Protein AF-A0A7S2XU13-F1 (afdb_monomer_lite)

Secondary structure (DSSP, 8-state):
----------------TT-EEEEEETTEEEEEEEEEEEEETTEEEEEEEEEEE-GGGTT-SSBSSEETTEESS---TT-EEEE-GGGEEE-PPPHHHHHHH--

InterPro domains:
  IPR000938 CAP Gly-rich domain [PF01302] (26-87)
  IPR000938 CAP Gly-rich domain [PS50245] (48-84)
  IPR000938 CAP Gly-rich domain [SM01052] (17-89)
  IPR036859 CAP Gly-rich domain superfamily [G3DSA:2.30.30.190] (6-98)
  IPR036859 CAP Gly-rich domain superfamily [SSF74924] (10-91)

Organism: NCBI:txid420275

Structure (mmCIF, N/CA/C/O backbone):
data_AF-A0A7S2XU13-F1
#
_entry.id   AF-A0A7S2XU13-F1
#
loop_
_atom_site.group_PDB
_atom_site.id
_atom_site.type_symbol
_atom_site.label_atom_id
_atom_site.label_alt_id
_atom_site.label_comp_id
_atom_site.label_asym_id
_atom_site.label_entity_id
_atom_site.label_seq_id
_atom_site.pdbx_PDB_ins_code
_atom_site.Cartn_x
_atom_site.Cartn_y
_atom_site.Cartn_z
_atom_site.occupancy
_atom_site.B_iso_or_equiv
_atom_site.auth_seq_id
_atom_site.auth_comp_id
_atom_site.auth_asym_id
_atom_site.auth_atom_id
_atom_site.pdbx_PDB_model_num
ATOM 1 N N . LEU A 1 1 ? 0.025 44.877 -10.627 1.00 41.84 1 LEU A N 1
ATOM 2 C CA . LEU A 1 1 ? -0.431 43.744 -11.462 1.00 41.84 1 LEU A CA 1
ATOM 3 C C . LEU A 1 1 ? 0.437 42.534 -11.138 1.00 41.84 1 LEU A C 1
ATOM 5 O O . LEU A 1 1 ? 1.579 42.493 -11.573 1.00 41.84 1 LEU A O 1
ATOM 9 N N . GLY A 1 2 ? -0.052 41.605 -10.316 1.00 45.53 2 GLY A N 1
ATOM 10 C CA . GLY A 1 2 ? 0.640 40.341 -10.053 1.00 45.53 2 GLY A CA 1
ATOM 11 C C . GLY A 1 2 ? 0.170 39.294 -11.053 1.00 45.53 2 GLY A C 1
ATOM 12 O O . GLY A 1 2 ? -0.966 38.837 -10.964 1.00 45.53 2 GLY A O 1
ATOM 13 N N . ILE A 1 3 ? 1.014 38.944 -12.021 1.00 54.25 3 ILE A N 1
ATOM 14 C CA . ILE A 1 3 ? 0.774 37.803 -12.907 1.00 54.25 3 ILE A CA 1
ATOM 15 C C . ILE A 1 3 ? 1.005 36.515 -12.108 1.00 54.25 3 ILE A C 1
ATOM 17 O O . ILE A 1 3 ? 2.126 36.040 -11.956 1.00 54.25 3 ILE A O 1
ATOM 21 N N . GLY A 1 4 ? -0.064 35.979 -11.523 1.00 47.12 4 GLY A N 1
ATOM 22 C CA . GLY A 1 4 ? -0.043 34.646 -10.933 1.00 47.12 4 GLY A CA 1
ATOM 23 C C . GLY A 1 4 ? 0.088 33.614 -12.047 1.00 47.12 4 GLY A C 1
ATOM 24 O O . GLY A 1 4 ? -0.841 33.430 -12.830 1.00 47.12 4 GLY A O 1
ATOM 25 N N . PHE A 1 5 ? 1.241 32.955 -12.143 1.00 52.88 5 PHE A N 1
ATOM 26 C CA . PHE A 1 5 ? 1.379 31.773 -12.988 1.00 52.88 5 PHE A CA 1
ATOM 27 C C . PHE A 1 5 ? 0.438 30.681 -12.458 1.00 52.88 5 PHE A C 1
ATOM 29 O O . PHE A 1 5 ? 0.463 30.412 -11.252 1.00 52.88 5 PHE A O 1
ATOM 36 N N . PRO A 1 6 ? -0.378 30.029 -13.306 1.00 49.41 6 PRO A N 1
ATOM 37 C CA . PRO A 1 6 ? -1.138 28.872 -12.867 1.00 49.41 6 PRO A CA 1
ATOM 38 C C . PRO A 1 6 ? -0.140 27.795 -12.444 1.00 49.41 6 PRO A C 1
ATOM 40 O O . PRO A 1 6 ? 0.647 27.300 -13.251 1.00 49.41 6 PRO A O 1
ATOM 43 N N . THR A 1 7 ? -0.136 27.445 -11.158 1.00 55.09 7 THR A N 1
ATOM 44 C CA . THR A 1 7 ? 0.547 26.238 -10.703 1.00 55.09 7 THR A CA 1
ATOM 45 C C . THR A 1 7 ? -0.239 25.083 -11.301 1.00 55.09 7 THR A C 1
ATOM 47 O O . THR A 1 7 ? -1.293 24.721 -10.786 1.00 55.09 7 THR A O 1
ATOM 50 N N . THR A 1 8 ? 0.209 24.552 -12.440 1.00 51.97 8 THR A N 1
ATOM 51 C CA . THR A 1 8 ? -0.358 23.327 -13.000 1.00 51.97 8 THR A CA 1
ATOM 52 C C . THR A 1 8 ? -0.139 22.243 -11.958 1.00 51.97 8 THR A C 1
ATOM 54 O O . THR A 1 8 ? 0.960 21.698 -11.833 1.00 51.97 8 THR A O 1
ATOM 57 N N . ALA A 1 9 ? -1.162 21.986 -11.142 1.00 53.28 9 ALA A N 1
ATOM 58 C CA . ALA A 1 9 ? -1.176 20.861 -10.235 1.00 53.28 9 ALA A CA 1
ATOM 59 C C . ALA A 1 9 ? -0.861 19.633 -11.088 1.00 53.28 9 ALA A C 1
ATOM 61 O O . ALA A 1 9 ? -1.573 19.341 -12.053 1.00 53.28 9 ALA A O 1
ATOM 62 N N . ARG A 1 10 ? 0.257 18.958 -10.792 1.00 49.00 10 ARG A N 1
ATOM 63 C CA . ARG A 1 10 ? 0.543 17.666 -11.415 1.00 49.00 10 ARG A CA 1
ATOM 64 C C . ARG A 1 10 ? -0.697 16.807 -11.184 1.00 49.00 10 ARG A C 1
ATOM 66 O O . ARG A 1 10 ? -1.136 16.755 -10.034 1.00 49.00 10 ARG A O 1
ATOM 73 N N . PRO A 1 11 ? -1.269 16.160 -12.212 1.00 45.69 11 PRO A N 1
ATOM 74 C CA . PRO A 1 11 ? -2.358 15.231 -11.983 1.00 45.69 11 PRO A CA 1
ATOM 75 C C . PRO A 1 11 ? -1.847 14.191 -10.990 1.00 45.69 11 PRO A C 1
ATOM 77 O O . PRO A 1 11 ? -0.924 13.429 -11.284 1.00 45.69 11 PRO A O 1
ATOM 80 N N . THR A 1 12 ? -2.383 14.216 -9.774 1.00 58.62 12 THR A N 1
ATOM 81 C CA . THR A 1 12 ? -2.123 13.196 -8.771 1.00 58.62 12 THR A CA 1
ATOM 82 C C . THR A 1 12 ? -2.674 11.912 -9.366 1.00 58.62 12 THR A C 1
ATOM 84 O O . THR A 1 12 ? -3.887 11.727 -9.414 1.00 58.62 12 THR A O 1
ATOM 87 N N . MET A 1 13 ? -1.802 11.047 -9.891 1.00 63.84 13 MET A N 1
ATOM 88 C CA . MET A 1 13 ? -2.219 9.721 -10.340 1.00 63.84 13 MET A CA 1
ATOM 89 C C . MET A 1 13 ? -2.959 9.052 -9.177 1.00 63.84 13 MET A C 1
ATOM 91 O O . MET A 1 13 ? -2.396 8.843 -8.094 1.00 63.84 13 MET A O 1
ATOM 95 N N . ALA A 1 14 ? -4.251 8.802 -9.376 1.00 86.75 14 ALA A N 1
ATOM 96 C CA . ALA A 1 14 ? -5.074 8.089 -8.417 1.00 86.75 14 ALA A CA 1
ATOM 97 C C . ALA A 1 14 ? -4.544 6.654 -8.305 1.00 86.75 14 ALA A C 1
ATOM 99 O O . ALA A 1 14 ? -4.363 6.004 -9.334 1.00 86.75 14 ALA A O 1
ATOM 100 N N . LEU A 1 15 ? -4.285 6.178 -7.080 1.00 93.00 15 LEU A N 1
ATOM 101 C CA . LEU A 1 15 ? -3.877 4.784 -6.879 1.00 93.00 15 LEU A CA 1
ATOM 102 C C . LEU A 1 15 ? -5.022 3.843 -7.200 1.00 93.00 15 LEU A C 1
ATOM 104 O O . LEU A 1 15 ? -6.185 4.131 -6.910 1.00 93.00 15 LEU A O 1
ATOM 108 N N . LYS A 1 16 ? -4.645 2.671 -7.684 1.00 95.62 16 LYS A N 1
ATOM 109 C CA . LYS A 1 16 ? -5.508 1.521 -7.889 1.00 95.62 16 LYS A CA 1
ATOM 110 C C . LYS A 1 16 ? -4.895 0.298 -7.226 1.00 95.62 16 LYS A C 1
ATOM 112 O O . LYS A 1 16 ? -3.700 0.254 -6.938 1.00 95.62 16 LYS A O 1
ATOM 117 N N . LEU A 1 17 ? -5.728 -0.709 -6.984 1.00 96.56 17 LEU A N 1
ATOM 118 C CA . LEU A 1 17 ? -5.232 -2.024 -6.594 1.00 96.56 17 LEU A CA 1
ATOM 119 C C . LEU A 1 17 ? -4.248 -2.536 -7.651 1.00 96.56 17 LEU A C 1
ATOM 121 O O . LEU A 1 17 ? -4.457 -2.344 -8.848 1.00 96.56 17 LEU A O 1
ATOM 125 N N . ASN A 1 18 ? -3.204 -3.209 -7.183 1.00 95.38 18 ASN A N 1
ATOM 126 C CA . ASN A 1 18 ? -2.076 -3.721 -7.956 1.00 95.38 18 ASN A CA 1
ATOM 127 C C . ASN A 1 18 ? -1.152 -2.655 -8.561 1.00 95.38 18 ASN A C 1
ATOM 129 O O . ASN A 1 18 ? -0.187 -3.027 -9.231 1.00 95.38 18 ASN A O 1
ATOM 133 N N . ASP A 1 19 ? -1.376 -1.360 -8.301 1.00 95.75 19 ASP A N 1
ATOM 134 C CA . ASP A 1 19 ? -0.419 -0.344 -8.729 1.00 95.75 19 ASP A CA 1
ATOM 135 C C . ASP A 1 19 ? 0.933 -0.563 -8.030 1.00 95.75 19 ASP A C 1
ATOM 137 O O . ASP A 1 19 ? 0.979 -0.743 -6.805 1.00 95.75 19 ASP A O 1
ATOM 141 N N . PRO A 1 20 ? 2.045 -0.520 -8.779 1.00 96.50 20 PRO A N 1
ATOM 142 C CA . PRO A 1 20 ? 3.380 -0.517 -8.207 1.00 96.50 20 PRO A CA 1
ATOM 143 C C . PRO A 1 20 ? 3.662 0.795 -7.480 1.00 96.50 20 PRO A C 1
ATOM 145 O O . PRO A 1 20 ? 3.441 1.890 -8.003 1.00 96.50 20 PRO A O 1
ATOM 148 N N . VAL A 1 21 ? 4.185 0.685 -6.262 1.00 97.62 21 VAL A N 1
ATOM 149 C CA . VAL A 1 21 ? 4.418 1.826 -5.378 1.00 97.62 21 VAL A CA 1
ATOM 150 C C . VAL A 1 21 ? 5.714 1.681 -4.590 1.00 97.62 21 VAL A C 1
ATOM 152 O O . VAL A 1 21 ? 6.215 0.579 -4.348 1.00 97.62 21 VAL A O 1
ATOM 155 N N . THR A 1 22 ? 6.244 2.816 -4.151 1.00 97.69 22 THR A N 1
ATOM 156 C CA . THR A 1 22 ? 7.138 2.881 -2.998 1.00 97.69 22 THR A CA 1
ATOM 157 C C . THR A 1 22 ? 6.393 3.411 -1.783 1.00 97.69 22 THR A C 1
ATOM 159 O O . THR A 1 22 ? 5.449 4.196 -1.910 1.00 97.69 22 THR A O 1
ATOM 162 N N . VAL A 1 23 ? 6.814 2.967 -0.601 1.00 97.75 23 VAL A N 1
ATOM 163 C CA . VAL A 1 23 ? 6.287 3.429 0.681 1.00 97.75 23 VAL A CA 1
ATOM 164 C C . VAL A 1 23 ? 7.405 3.872 1.608 1.00 97.75 23 VAL A C 1
ATOM 166 O O . VAL A 1 23 ? 8.407 3.176 1.747 1.00 97.75 23 VAL A O 1
ATOM 169 N N . GLU A 1 24 ? 7.212 5.009 2.264 1.00 96.94 24 GLU A N 1
ATOM 170 C CA . GLU A 1 24 ? 8.115 5.500 3.303 1.00 96.94 24 GLU A CA 1
ATOM 171 C C . GLU A 1 24 ? 7.705 4.919 4.659 1.00 96.94 24 GLU A C 1
ATOM 173 O O . GLU A 1 24 ? 6.604 5.174 5.157 1.00 96.94 24 GLU A O 1
ATOM 178 N N . LEU A 1 25 ? 8.583 4.120 5.267 1.00 94.19 25 LEU A N 1
ATOM 179 C CA . LEU A 1 25 ? 8.328 3.461 6.543 1.00 94.19 25 LEU A CA 1
ATOM 180 C C . LEU A 1 25 ? 9.560 3.534 7.442 1.00 94.19 25 LEU A C 1
ATOM 182 O O . LEU A 1 25 ? 10.595 2.949 7.142 1.00 94.19 25 LEU A O 1
ATOM 186 N N . SER A 1 26 ? 9.437 4.228 8.578 1.00 91.56 26 SER A N 1
ATOM 187 C CA . SER A 1 26 ? 10.513 4.345 9.579 1.00 91.56 26 SER A CA 1
ATOM 188 C C . SER A 1 26 ? 11.865 4.791 8.991 1.00 91.56 26 SER A C 1
ATOM 190 O O . SER A 1 26 ? 12.910 4.284 9.383 1.00 91.56 26 SER A O 1
ATOM 192 N N . GLY A 1 27 ? 11.847 5.726 8.036 1.00 92.12 27 GLY A N 1
ATOM 193 C CA . GLY A 1 27 ? 13.057 6.240 7.379 1.00 92.12 27 GLY A CA 1
ATOM 194 C C . GLY A 1 27 ? 13.636 5.333 6.288 1.00 92.12 27 GLY A C 1
ATOM 195 O O . GLY A 1 27 ? 14.718 5.614 5.787 1.00 92.12 27 GLY A O 1
ATOM 196 N N . SER A 1 28 ? 12.939 4.254 5.924 1.00 94.75 28 SER A N 1
ATOM 197 C CA . SER A 1 28 ? 13.286 3.389 4.795 1.00 94.75 28 SER A CA 1
ATOM 198 C C . SER A 1 28 ? 12.241 3.490 3.688 1.00 94.75 28 SER A C 1
ATOM 200 O O . SER A 1 28 ? 11.040 3.468 3.962 1.00 94.75 28 SER A O 1
ATOM 202 N N . THR A 1 29 ? 12.695 3.501 2.436 1.00 97.62 29 THR A N 1
ATOM 203 C CA . THR A 1 29 ? 11.825 3.388 1.263 1.00 97.62 29 THR A CA 1
ATOM 204 C C . THR A 1 29 ? 11.672 1.916 0.884 1.00 97.62 29 THR A C 1
ATOM 206 O O 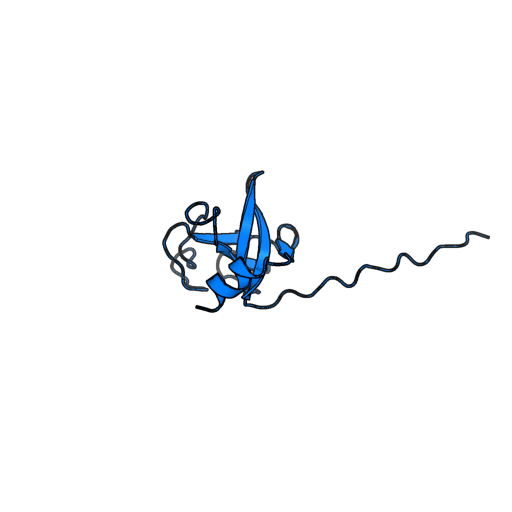. THR A 1 29 ? 12.627 1.266 0.458 1.00 97.62 29 THR A O 1
ATOM 209 N N . LEU A 1 30 ? 10.461 1.380 1.017 1.00 97.88 30 LEU A N 1
ATOM 210 C CA . LEU A 1 30 ? 10.131 0.000 0.6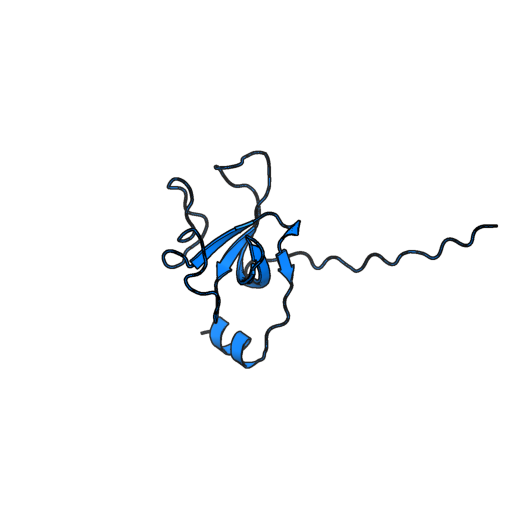61 1.00 97.88 30 LEU A CA 1
ATOM 211 C C . LEU A 1 30 ? 9.349 -0.053 -0.650 1.00 97.88 30 LEU A C 1
ATOM 213 O O . LEU A 1 30 ? 8.677 0.900 -1.033 1.00 97.88 30 LEU A O 1
ATOM 217 N N . GLN A 1 31 ? 9.429 -1.180 -1.346 1.00 97.31 31 GLN A N 1
ATOM 218 C CA . GLN A 1 31 ? 8.822 -1.394 -2.655 1.00 97.31 31 GLN A CA 1
ATOM 219 C C . GLN A 1 31 ? 7.700 -2.426 -2.565 1.00 97.31 31 GLN A C 1
ATOM 221 O O . GLN A 1 31 ? 7.841 -3.464 -1.914 1.00 97.31 31 GLN A O 1
ATOM 226 N N . GLY A 1 32 ? 6.592 -2.181 -3.256 1.00 97.19 32 GLY A N 1
ATOM 227 C CA . GLY A 1 32 ? 5.453 -3.086 -3.220 1.00 97.19 32 GLY A CA 1
ATOM 228 C C . GLY A 1 32 ? 4.385 -2.779 -4.254 1.00 97.19 32 GLY A C 1
ATOM 229 O O . GLY A 1 32 ? 4.559 -1.940 -5.136 1.00 97.19 32 GLY A O 1
ATOM 230 N N . VAL A 1 33 ? 3.266 -3.479 -4.113 1.00 97.50 33 VAL A N 1
ATOM 231 C CA . VAL A 1 33 ? 2.044 -3.263 -4.887 1.00 97.50 33 VAL A CA 1
ATOM 232 C C . VAL A 1 33 ? 0.884 -2.968 -3.951 1.00 97.50 33 VAL A C 1
ATOM 234 O O . VAL A 1 33 ? 0.784 -3.544 -2.863 1.00 97.50 33 VAL A O 1
ATOM 237 N N . VAL A 1 34 ? 0.004 -2.063 -4.366 1.00 98.25 34 VAL A N 1
ATOM 238 C CA . VAL A 1 34 ? -1.214 -1.745 -3.618 1.00 98.25 34 VAL A CA 1
ATOM 239 C C . VAL A 1 34 ? -2.092 -2.994 -3.522 1.00 98.25 34 VAL A C 1
ATOM 241 O O . VAL A 1 34 ? -2.452 -3.586 -4.534 1.00 98.25 34 VAL A O 1
ATOM 244 N N . ALA A 1 35 ? -2.459 -3.377 -2.305 1.00 98.38 35 ALA A N 1
ATOM 245 C CA . ALA A 1 35 ? -3.284 -4.547 -2.011 1.00 98.38 35 ALA A CA 1
ATOM 246 C C . ALA A 1 35 ? -4.591 -4.189 -1.278 1.00 98.38 35 ALA A C 1
ATOM 248 O O . ALA A 1 35 ? -5.525 -4.981 -1.281 1.00 98.38 35 ALA A O 1
ATOM 249 N N . HIS A 1 36 ? -4.682 -2.989 -0.694 1.00 98.50 36 HIS A N 1
ATOM 250 C CA . HIS A 1 36 ? -5.907 -2.446 -0.098 1.00 98.50 36 HIS A CA 1
ATOM 251 C C . HIS A 1 36 ? -5.954 -0.927 -0.264 1.00 98.50 36 HIS A C 1
ATOM 253 O O . HIS A 1 36 ? -4.928 -0.259 -0.120 1.00 98.50 36 HIS A O 1
ATOM 259 N N . LEU A 1 37 ? -7.144 -0.381 -0.508 1.00 97.56 37 LEU A N 1
ATOM 260 C CA . LEU A 1 37 ? -7.421 1.054 -0.505 1.00 97.56 37 LEU A CA 1
ATOM 261 C C . LEU A 1 37 ? -8.715 1.305 0.268 1.00 97.56 37 LEU A C 1
ATOM 263 O O . LEU A 1 37 ? -9.760 0.773 -0.098 1.00 97.56 37 LEU A O 1
ATOM 267 N N . GLY A 1 38 ? -8.644 2.135 1.306 1.00 95.75 38 GLY A N 1
ATOM 268 C CA . GLY A 1 38 ? -9.826 2.654 1.990 1.00 95.75 38 GLY A CA 1
ATOM 269 C C . GLY A 1 38 ? -9.802 2.436 3.496 1.00 95.75 38 GLY A C 1
ATOM 270 O O . GLY A 1 38 ? -8.740 2.312 4.113 1.00 95.75 38 GLY A O 1
ATOM 271 N N . LYS A 1 39 ? -10.993 2.426 4.097 1.00 96.31 39 LYS A N 1
ATOM 272 C CA . LYS A 1 39 ? -11.178 2.288 5.546 1.00 96.31 39 LYS A CA 1
ATOM 273 C C . LYS A 1 39 ? -10.642 0.963 6.084 1.00 96.31 39 LYS A C 1
ATOM 275 O O . LYS A 1 39 ? -10.575 -0.045 5.379 1.00 96.31 39 LYS A O 1
ATOM 280 N N . VAL A 1 40 ? -10.295 0.984 7.364 1.00 96.75 40 VAL A N 1
ATOM 281 C CA . VAL A 1 40 ? -9.782 -0.154 8.128 1.00 96.75 40 VAL A CA 1
ATOM 282 C C . VAL A 1 40 ? -10.404 -0.157 9.523 1.00 96.75 40 VAL A C 1
ATOM 284 O O . VAL A 1 40 ? -10.656 0.900 10.094 1.00 96.75 40 VAL A O 1
ATOM 287 N N . GLN A 1 41 ? -10.646 -1.335 10.098 1.00 97.12 41 GLN A N 1
ATOM 288 C CA . GLN A 1 41 ? -11.282 -1.456 11.417 1.00 97.12 41 GLN A CA 1
ATOM 289 C C . GLN A 1 41 ? -10.403 -0.914 12.551 1.00 97.12 41 GLN A C 1
ATOM 291 O O . GLN A 1 41 ? -10.918 -0.338 13.501 1.00 97.12 41 GLN A O 1
ATOM 296 N N . PHE A 1 42 ? -9.077 -1.033 12.433 1.00 95.31 42 PHE A N 1
ATOM 297 C CA . PHE A 1 42 ? -8.143 -0.534 13.449 1.00 95.31 42 PHE A CA 1
ATOM 298 C C . PHE A 1 42 ? -8.033 1.003 13.475 1.00 95.31 42 PHE A C 1
ATOM 300 O O . PHE A 1 42 ? -7.372 1.558 14.350 1.00 95.31 42 PHE A O 1
ATOM 307 N N . SER A 1 43 ? -8.628 1.699 12.499 1.00 96.31 43 SER A N 1
ATOM 308 C CA . SER A 1 43 ? -8.685 3.162 12.435 1.00 96.31 43 SER A CA 1
ATOM 309 C C . SER A 1 43 ? -9.895 3.601 11.589 1.00 96.31 43 SER A C 1
ATOM 311 O O . SER A 1 43 ? -9.739 3.944 10.415 1.00 96.31 43 SER A O 1
ATOM 313 N N . PRO A 1 44 ? -11.113 3.568 12.164 1.00 91.81 44 PRO A N 1
ATOM 314 C CA . PRO A 1 44 ? -12.369 3.774 11.429 1.00 91.81 44 PRO A CA 1
ATOM 315 C C . PRO A 1 44 ? -12.504 5.158 10.778 1.00 91.81 44 PRO A C 1
ATOM 317 O O . PRO A 1 44 ? -13.169 5.304 9.747 1.00 91.81 44 PRO A O 1
ATOM 320 N N . ASP A 1 45 ? -11.858 6.162 11.370 1.00 95.12 45 ASP A N 1
ATOM 321 C CA . ASP A 1 45 ? -11.940 7.568 10.964 1.00 95.12 45 ASP A CA 1
ATOM 322 C C . ASP A 1 45 ? -10.988 7.934 9.823 1.00 95.12 45 ASP A C 1
ATOM 324 O O . ASP A 1 45 ? -10.924 9.094 9.413 1.00 95.12 45 ASP A O 1
ATOM 328 N N . ALA A 1 46 ? -10.214 6.978 9.303 1.00 92.12 46 ALA A N 1
ATOM 329 C CA . ALA A 1 46 ? -9.266 7.276 8.249 1.00 92.12 46 ALA A CA 1
ATOM 330 C C . ALA A 1 46 ? -9.053 6.142 7.251 1.00 92.12 46 ALA A C 1
ATOM 332 O O . ALA A 1 46 ? -9.171 4.954 7.543 1.00 92.12 46 ALA A O 1
ATOM 333 N N . GLU A 1 47 ? -8.653 6.542 6.052 1.00 94.38 47 GLU A N 1
ATOM 334 C CA . GLU A 1 47 ? -8.273 5.617 4.999 1.00 94.38 47 GLU A CA 1
ATOM 335 C C . GLU A 1 47 ? -6.789 5.269 5.075 1.00 94.38 47 GLU A C 1
ATOM 337 O O . GLU A 1 47 ? -5.936 6.075 5.477 1.00 94.38 47 GLU A O 1
ATOM 342 N N . TYR A 1 48 ? -6.495 4.039 4.676 1.00 97.69 48 TYR A N 1
ATOM 343 C CA . TYR A 1 48 ? -5.155 3.496 4.601 1.00 97.69 48 TYR A CA 1
ATOM 344 C C . TYR A 1 48 ? -4.930 2.838 3.246 1.00 97.69 48 TYR A C 1
ATOM 346 O O . TYR A 1 48 ? -5.857 2.394 2.565 1.00 97.69 48 TYR A O 1
ATOM 354 N N . VAL A 1 49 ? -3.657 2.758 2.885 1.00 98.44 49 VAL A N 1
ATOM 355 C CA . VAL A 1 49 ? -3.178 1.949 1.774 1.00 98.44 49 VAL A CA 1
ATOM 356 C C . VAL A 1 49 ? -2.496 0.728 2.371 1.00 98.44 49 VAL A C 1
ATOM 358 O O . VAL A 1 49 ? -1.524 0.862 3.120 1.00 98.44 49 VAL A O 1
ATOM 361 N N . GLY A 1 50 ? -3.023 -0.453 2.063 1.00 98.44 50 GLY A N 1
ATOM 362 C CA . GLY A 1 50 ? -2.339 -1.715 2.318 1.00 98.44 50 GLY A CA 1
ATOM 363 C C . GLY A 1 50 ? -1.428 -2.035 1.142 1.00 98.44 50 GLY A C 1
ATOM 364 O O . GLY A 1 50 ? -1.855 -1.931 -0.008 1.00 98.44 50 GLY A O 1
ATOM 365 N N . VAL A 1 51 ? -0.180 -2.403 1.412 1.00 98.62 51 VAL A N 1
ATOM 366 C CA . VAL A 1 51 ? 0.821 -2.706 0.383 1.00 98.62 51 VAL A CA 1
ATOM 367 C C . VAL A 1 51 ? 1.432 -4.072 0.652 1.00 98.62 51 VAL A C 1
ATOM 369 O O . VAL A 1 51 ? 1.905 -4.342 1.758 1.00 98.62 51 VAL A O 1
ATOM 372 N N . LYS A 1 52 ? 1.448 -4.918 -0.382 1.00 98.44 52 LYS A N 1
ATOM 373 C CA . LYS A 1 52 ? 2.204 -6.171 -0.406 1.00 98.44 52 LYS A CA 1
ATOM 374 C C . LYS A 1 52 ? 3.615 -5.869 -0.896 1.00 98.44 52 LYS A C 1
ATOM 376 O O . LYS A 1 52 ? 3.794 -5.398 -2.017 1.00 98.44 52 LYS A O 1
ATOM 381 N N . LEU A 1 53 ? 4.606 -6.111 -0.047 1.00 97.69 53 LEU A N 1
ATOM 382 C CA . LEU A 1 53 ? 6.011 -5.852 -0.337 1.00 97.69 53 LEU A CA 1
ATOM 383 C C . LEU A 1 53 ? 6.553 -6.839 -1.370 1.00 97.69 53 LEU A C 1
ATOM 385 O O . LEU A 1 53 ? 6.155 -8.004 -1.424 1.00 97.69 53 LEU A O 1
ATOM 389 N N . THR A 1 54 ? 7.455 -6.344 -2.213 1.00 95.50 54 THR A N 1
ATOM 390 C CA . THR A 1 54 ? 7.992 -7.064 -3.374 1.00 95.50 54 THR A CA 1
ATOM 391 C C . THR A 1 54 ? 9.498 -6.848 -3.496 1.00 95.50 54 THR A C 1
ATOM 393 O O . THR A 1 54 ? 10.063 -5.949 -2.868 1.00 95.50 54 THR A O 1
ATOM 396 N N . GLY A 1 55 ? 10.161 -7.683 -4.301 1.00 92.06 55 GLY A N 1
ATOM 397 C CA . GLY A 1 55 ? 11.598 -7.574 -4.557 1.00 92.06 55 GLY A CA 1
ATOM 398 C C . GLY A 1 55 ? 12.424 -7.632 -3.271 1.00 92.06 55 GLY A C 1
ATOM 399 O O . GLY A 1 55 ? 12.157 -8.445 -2.389 1.00 92.06 55 GLY A O 1
ATOM 400 N N . SER A 1 56 ? 13.406 -6.740 -3.151 1.00 94.06 56 SER A N 1
ATOM 401 C CA . SER A 1 56 ? 14.289 -6.667 -1.979 1.00 94.06 56 SER A CA 1
ATOM 402 C C . SER A 1 56 ? 13.596 -6.184 -0.698 1.00 94.06 56 SER A C 1
ATOM 404 O O . SER A 1 56 ? 14.218 -6.195 0.357 1.00 94.06 56 SER A O 1
ATOM 406 N N . SER A 1 57 ? 12.334 -5.745 -0.767 1.00 96.81 57 SER A N 1
ATOM 407 C CA . SER A 1 57 ? 11.562 -5.327 0.411 1.00 96.81 57 SER A CA 1
ATOM 408 C C . SER A 1 57 ? 10.753 -6.458 1.050 1.00 96.81 57 SER A C 1
ATOM 410 O O . SER A 1 57 ? 10.142 -6.248 2.096 1.00 96.81 57 SER A O 1
ATOM 412 N N . VAL A 1 58 ? 10.725 -7.649 0.446 1.00 96.19 58 VAL A N 1
ATOM 413 C CA . VAL A 1 58 ? 10.105 -8.838 1.052 1.00 96.19 58 VAL A CA 1
ATOM 414 C C . VAL A 1 58 ? 10.744 -9.116 2.420 1.00 96.19 58 VAL A C 1
ATOM 416 O O . VAL A 1 58 ? 11.961 -9.068 2.562 1.00 96.19 58 VAL A O 1
ATOM 419 N N . GLY A 1 59 ? 9.916 -9.390 3.428 1.00 97.12 59 GLY A N 1
ATOM 420 C CA . GLY A 1 59 ? 10.321 -9.637 4.814 1.00 97.12 59 GLY A CA 1
ATOM 421 C C . GLY A 1 59 ? 10.523 -8.379 5.663 1.00 97.12 59 GLY A C 1
ATOM 422 O O . GLY A 1 59 ? 10.739 -8.499 6.865 1.00 97.12 59 GLY A O 1
ATOM 423 N N . LEU A 1 60 ? 10.434 -7.179 5.076 1.00 97.56 60 LEU A N 1
ATOM 424 C CA . LEU A 1 60 ? 10.632 -5.901 5.782 1.00 97.56 60 LEU A CA 1
ATOM 425 C C . LEU A 1 60 ? 9.316 -5.236 6.229 1.00 97.56 60 LEU A C 1
ATOM 427 O O . LEU A 1 60 ? 9.284 -4.058 6.587 1.00 97.56 60 LEU A O 1
ATOM 431 N N . GLY A 1 61 ? 8.209 -5.967 6.154 1.00 97.56 61 GLY A N 1
ATOM 432 C CA . GLY A 1 61 ? 6.872 -5.514 6.514 1.00 97.56 61 GLY A CA 1
ATOM 433 C C . GLY A 1 61 ? 6.535 -5.751 7.981 1.00 97.56 61 GLY A C 1
ATOM 434 O O . GLY A 1 61 ? 7.380 -6.076 8.809 1.00 97.56 61 GLY A O 1
ATOM 435 N N . ARG A 1 62 ? 5.260 -5.549 8.316 1.00 97.44 62 ARG A N 1
ATOM 436 C CA . ARG A 1 62 ? 4.757 -5.583 9.701 1.00 97.44 62 ARG A CA 1
ATOM 437 C C . ARG A 1 62 ? 3.590 -6.537 9.914 1.00 97.44 62 ARG A C 1
ATOM 439 O O . ARG A 1 62 ? 3.210 -6.776 11.052 1.00 97.44 62 ARG A O 1
ATOM 446 N N . ASN A 1 63 ? 2.983 -7.022 8.839 1.00 98.12 63 ASN A N 1
ATOM 447 C CA . ASN A 1 63 ? 1.829 -7.906 8.890 1.00 98.12 63 ASN A CA 1
ATOM 448 C C . ASN A 1 63 ? 1.824 -8.883 7.709 1.00 98.12 63 ASN A C 1
ATOM 450 O O . ASN A 1 63 ? 2.706 -8.852 6.855 1.00 98.12 63 ASN A O 1
ATOM 454 N N . ASP A 1 64 ? 0.830 -9.758 7.690 1.00 98.50 64 ASP A N 1
ATOM 455 C CA . ASP A 1 64 ? 0.556 -10.773 6.669 1.00 98.50 64 ASP A CA 1
ATOM 456 C C . ASP A 1 64 ? -0.700 -10.429 5.832 1.00 98.50 64 ASP A C 1
ATOM 458 O O . ASP A 1 64 ? -1.361 -11.301 5.261 1.00 98.50 64 ASP A O 1
ATOM 462 N N . GLY A 1 65 ? -1.064 -9.142 5.813 1.00 98.19 65 GLY A N 1
ATOM 463 C CA . GLY A 1 65 ? -2.297 -8.627 5.221 1.00 98.19 65 GLY A CA 1
ATOM 464 C C . GLY A 1 65 ? -3.506 -8.629 6.162 1.00 98.19 65 GLY A C 1
ATOM 465 O O . GLY A 1 65 ? -4.590 -8.174 5.781 1.00 98.19 65 GLY A O 1
ATOM 466 N N . SER A 1 66 ? -3.317 -9.054 7.416 1.00 98.50 66 SER A N 1
ATOM 467 C CA . SER A 1 66 ? -4.285 -8.879 8.498 1.00 98.50 66 SER A CA 1
ATOM 468 C C . SER A 1 66 ? -3.786 -7.942 9.603 1.00 98.50 66 SER A C 1
ATOM 470 O O . SER A 1 66 ? -2.587 -7.808 9.842 1.00 98.50 66 SER A O 1
ATOM 472 N N . VAL A 1 67 ? -4.709 -7.263 10.289 1.00 97.50 67 VAL A N 1
ATOM 473 C CA . VAL A 1 67 ? -4.415 -6.455 11.484 1.00 97.50 67 VAL A CA 1
ATOM 474 C C . VAL A 1 67 ? -5.507 -6.718 12.513 1.00 97.50 67 VAL A C 1
ATOM 476 O O . VAL A 1 67 ? -6.687 -6.613 12.188 1.00 97.50 67 VAL A O 1
ATOM 479 N N . GLN A 1 68 ? -5.114 -7.071 13.743 1.00 95.56 68 GLN A N 1
ATOM 480 C CA . GLN A 1 68 ? -6.037 -7.406 14.842 1.00 95.56 68 GLN A CA 1
ATOM 481 C C . GLN A 1 68 ? -7.078 -8.479 14.454 1.00 95.56 68 GLN A C 1
ATOM 483 O O . GLN A 1 68 ? -8.255 -8.370 14.777 1.00 95.56 68 GLN A O 1
ATOM 488 N N . GLY A 1 69 ? -6.648 -9.512 13.721 1.00 96.44 69 GLY A N 1
ATOM 489 C CA . GLY A 1 69 ? -7.506 -10.628 13.301 1.00 96.44 69 GLY A CA 1
ATOM 490 C C . GLY A 1 69 ? -8.394 -10.348 12.083 1.00 96.44 69 GLY A C 1
ATOM 491 O O . GLY A 1 69 ? -9.026 -11.268 11.573 1.00 96.44 69 GLY A O 1
ATOM 492 N N . VAL A 1 70 ? -8.415 -9.116 11.566 1.00 98.12 70 VAL A N 1
ATOM 493 C CA . VAL A 1 70 ? -9.181 -8.753 10.366 1.00 98.12 70 VAL A CA 1
ATOM 494 C C . VAL A 1 70 ? -8.277 -8.824 9.142 1.00 98.12 70 VAL A C 1
ATOM 496 O O . VAL A 1 70 ? -7.258 -8.132 9.093 1.00 98.12 70 VAL A O 1
ATOM 499 N N . ARG A 1 71 ? -8.650 -9.637 8.148 1.00 98.44 71 ARG A N 1
ATOM 500 C CA . ARG A 1 71 ? -7.927 -9.767 6.875 1.00 98.44 71 ARG A CA 1
ATOM 501 C C . ARG A 1 71 ? -8.422 -8.753 5.849 1.00 98.44 71 ARG A C 1
ATOM 503 O O . ARG A 1 71 ? -9.621 -8.638 5.621 1.00 98.44 71 ARG A O 1
ATOM 510 N N . TYR A 1 72 ? -7.478 -8.065 5.216 1.00 98.38 72 TYR A N 1
ATOM 511 C CA . TYR A 1 72 ? -7.739 -7.108 4.139 1.00 98.38 72 TYR A CA 1
ATOM 512 C C . TYR A 1 72 ? -7.162 -7.587 2.806 1.00 98.38 72 TYR A C 1
ATOM 514 O O . TYR A 1 72 ? -7.750 -7.345 1.759 1.00 98.38 72 TYR A O 1
ATOM 522 N N . PHE A 1 73 ? -6.019 -8.274 2.844 1.00 98.50 73 PHE A N 1
ATOM 523 C CA . PHE A 1 73 ? -5.379 -8.884 1.681 1.00 98.50 73 PHE A CA 1
ATOM 524 C C . PHE A 1 73 ? -4.513 -10.076 2.105 1.00 98.50 73 PHE A C 1
ATOM 526 O O . PHE A 1 73 ? -4.292 -10.290 3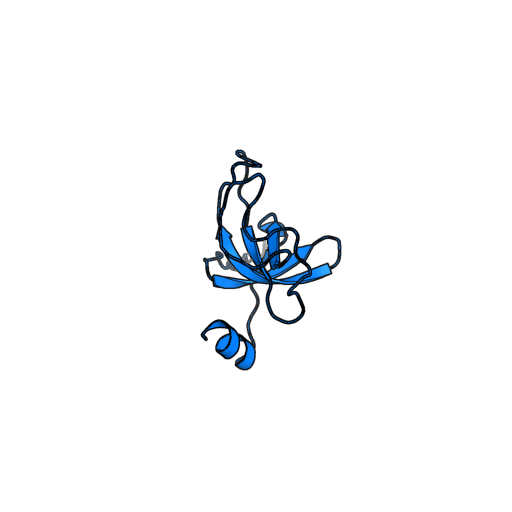.295 1.00 98.50 73 PHE A O 1
ATOM 533 N N . ASP A 1 74 ? -4.003 -10.835 1.133 1.00 98.06 74 ASP A N 1
ATOM 534 C CA . ASP A 1 74 ? -3.154 -12.003 1.374 1.00 98.06 74 ASP A CA 1
ATOM 535 C C . ASP A 1 74 ? -1.682 -11.763 1.024 1.00 98.06 74 ASP A C 1
ATOM 537 O O . ASP A 1 74 ? -1.305 -11.472 -0.122 1.00 98.06 74 ASP A O 1
ATOM 541 N N . CYS A 1 75 ? -0.811 -11.953 2.015 1.00 97.25 75 CYS A N 1
ATOM 542 C CA . CYS A 1 75 ? 0.625 -12.092 1.817 1.00 97.25 75 CYS A CA 1
ATOM 543 C C . CYS A 1 75 ? 1.260 -12.946 2.925 1.00 97.25 75 CYS A C 1
ATOM 545 O O . CYS A 1 75 ? 0.625 -13.277 3.921 1.00 97.25 75 CYS A O 1
ATOM 547 N N . ALA A 1 76 ? 2.521 -13.342 2.733 1.00 97.19 76 ALA A N 1
ATOM 548 C CA . ALA A 1 76 ? 3.253 -14.050 3.778 1.00 97.19 76 ALA A CA 1
ATOM 549 C C . ALA A 1 76 ? 3.554 -13.124 4.971 1.00 97.19 76 ALA A C 1
ATOM 551 O O . ALA A 1 76 ? 3.562 -11.897 4.837 1.00 97.19 76 ALA A O 1
ATOM 552 N N . SER A 1 77 ? 3.828 -13.723 6.131 1.00 97.25 77 SER A N 1
ATOM 553 C CA . SER A 1 77 ? 4.169 -12.982 7.349 1.00 97.25 77 SER A CA 1
ATOM 554 C C . SER A 1 77 ? 5.330 -12.016 7.118 1.00 97.25 77 SER A C 1
ATOM 556 O O . SER A 1 77 ? 6.328 -12.371 6.492 1.00 97.25 77 SER A O 1
ATOM 558 N N . GLY A 1 78 ? 5.174 -10.780 7.596 1.00 96.94 78 GLY A N 1
ATOM 559 C CA . GLY A 1 78 ? 6.170 -9.726 7.417 1.00 96.94 78 GLY A CA 1
ATOM 560 C C . GLY A 1 78 ? 6.243 -9.155 5.998 1.00 96.94 78 GLY A C 1
ATOM 561 O O . GLY A 1 78 ? 7.195 -8.449 5.694 1.00 96.94 78 GLY A O 1
ATOM 562 N N . ASN A 1 79 ? 5.264 -9.406 5.121 1.00 98.06 79 ASN A N 1
ATOM 563 C CA . ASN A 1 79 ? 5.255 -8.852 3.757 1.00 98.06 79 ASN A CA 1
ATOM 564 C C . ASN A 1 79 ? 4.167 -7.805 3.519 1.00 98.06 79 ASN A C 1
ATOM 566 O O . ASN A 1 79 ? 4.057 -7.282 2.414 1.00 98.06 79 ASN A O 1
ATOM 570 N N . GLY A 1 80 ? 3.333 -7.511 4.506 1.00 98.44 80 GLY A N 1
ATOM 571 C CA . GLY A 1 80 ? 2.293 -6.497 4.429 1.00 98.44 80 GLY A CA 1
ATOM 572 C C . GLY A 1 80 ? 2.642 -5.270 5.258 1.00 98.44 80 GLY A C 1
ATOM 573 O O . GLY A 1 80 ? 3.241 -5.370 6.334 1.00 98.44 80 GLY A O 1
ATOM 574 N N . VAL A 1 81 ? 2.247 -4.096 4.771 1.00 98.44 81 VAL A N 1
ATOM 575 C CA . VAL A 1 81 ? 2.293 -2.833 5.520 1.00 98.44 81 VAL A CA 1
ATOM 576 C C . VAL A 1 81 ? 1.014 -2.038 5.285 1.00 98.44 81 VAL A C 1
ATOM 578 O O . VAL A 1 81 ? 0.435 -2.094 4.204 1.00 98.44 81 VAL A O 1
ATOM 581 N N . PHE A 1 82 ? 0.588 -1.289 6.301 1.00 98.38 82 PHE A N 1
ATOM 582 C CA . PHE A 1 82 ? -0.472 -0.291 6.189 1.00 98.38 82 PHE A CA 1
ATOM 583 C C . PHE A 1 82 ? 0.115 1.088 6.456 1.00 98.38 82 PHE A C 1
ATOM 585 O O . PHE A 1 82 ? 0.730 1.309 7.499 1.00 98.38 82 PHE A O 1
ATOM 592 N N . VAL A 1 83 ? -0.085 2.016 5.523 1.00 97.50 83 VAL A N 1
ATOM 593 C CA . VAL A 1 83 ? 0.399 3.398 5.624 1.00 97.50 83 VAL A CA 1
ATOM 594 C C . VAL A 1 83 ? -0.672 4.385 5.168 1.00 97.50 83 VAL A C 1
ATOM 596 O O . VAL A 1 83 ? -1.646 4.019 4.508 1.00 97.50 83 VAL A O 1
ATOM 599 N N . LYS A 1 84 ? -0.503 5.663 5.516 1.00 95.88 84 LYS A N 1
ATOM 600 C CA . LYS A 1 84 ? -1.321 6.739 4.945 1.00 95.88 84 LYS A CA 1
ATOM 601 C C . LYS A 1 84 ? -0.936 6.960 3.487 1.00 95.88 84 LYS A C 1
ATOM 603 O O . LYS A 1 84 ? 0.223 6.791 3.120 1.00 95.88 84 LYS A O 1
ATOM 608 N N . ARG A 1 85 ? -1.890 7.423 2.674 1.00 93.25 85 ARG A N 1
ATOM 609 C CA . ARG A 1 85 ? -1.673 7.755 1.253 1.00 93.25 85 ARG A CA 1
ATOM 610 C C . ARG A 1 85 ? -0.475 8.684 1.028 1.00 93.25 85 ARG A C 1
ATOM 612 O O . ARG A 1 85 ? 0.205 8.537 0.019 1.00 93.25 85 ARG A O 1
ATOM 619 N N . THR A 1 86 ? -0.215 9.600 1.961 1.00 94.00 86 THR A N 1
ATOM 620 C CA . THR A 1 86 ? 0.908 10.554 1.930 1.00 94.00 86 THR A CA 1
ATOM 621 C C . THR A 1 86 ? 2.283 9.892 1.970 1.00 94.00 86 THR A C 1
ATOM 623 O O . THR A 1 86 ? 3.244 10.488 1.503 1.00 94.00 86 THR A O 1
ATOM 626 N N . ALA A 1 87 ? 2.380 8.667 2.487 1.00 96.50 87 ALA A N 1
ATOM 627 C CA . ALA A 1 87 ? 3.612 7.888 2.503 1.00 96.50 87 ALA A CA 1
ATOM 628 C C . ALA A 1 87 ? 3.766 6.993 1.262 1.00 96.50 87 ALA A C 1
ATOM 630 O O . ALA A 1 87 ? 4.697 6.198 1.223 1.00 96.50 87 ALA A O 1
ATOM 631 N N . VAL A 1 88 ? 2.855 7.071 0.281 1.00 97.00 88 VAL A N 1
ATOM 632 C CA . VAL A 1 88 ? 2.832 6.190 -0.895 1.00 97.00 88 VAL A CA 1
ATOM 633 C C . VAL A 1 88 ? 3.080 6.983 -2.168 1.00 97.00 88 VAL A C 1
ATOM 635 O O . VAL A 1 88 ? 2.289 7.860 -2.526 1.00 97.00 88 VAL A O 1
ATOM 638 N N . THR A 1 89 ? 4.103 6.591 -2.918 1.00 96.44 89 THR A N 1
ATOM 639 C CA . THR A 1 89 ? 4.443 7.195 -4.210 1.00 96.44 89 THR A CA 1
ATOM 640 C C . THR A 1 89 ? 4.286 6.155 -5.323 1.00 96.44 89 THR A C 1
ATOM 642 O O . 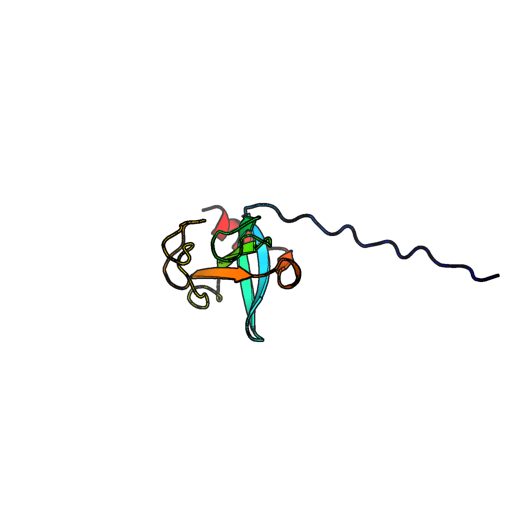THR A 1 89 ? 4.842 5.063 -5.200 1.00 96.44 89 THR A O 1
ATOM 645 N N . PRO A 1 90 ? 3.533 6.441 -6.407 1.00 95.38 90 PRO A N 1
ATOM 646 C CA . PRO A 1 90 ? 3.490 5.569 -7.580 1.00 95.38 90 PRO A CA 1
ATOM 647 C C . PRO A 1 90 ? 4.891 5.330 -8.139 1.00 95.38 90 PRO A C 1
ATOM 649 O O . PRO A 1 90 ? 5.705 6.253 -8.196 1.00 95.38 90 PRO A O 1
ATOM 652 N N . ARG A 1 91 ? 5.167 4.104 -8.577 1.00 92.12 91 ARG A N 1
ATOM 653 C CA . ARG A 1 91 ? 6.486 3.719 -9.072 1.00 92.12 91 ARG A CA 1
ATOM 654 C C . ARG A 1 91 ? 6.391 3.111 -10.460 1.00 92.12 91 ARG A C 1
ATOM 656 O O . ARG A 1 91 ? 5.653 2.159 -10.667 1.00 92.12 91 ARG A O 1
ATOM 663 N N . THR A 1 92 ? 7.208 3.575 -11.396 1.00 91.00 92 THR A N 1
ATOM 664 C CA . THR A 1 92 ? 7.38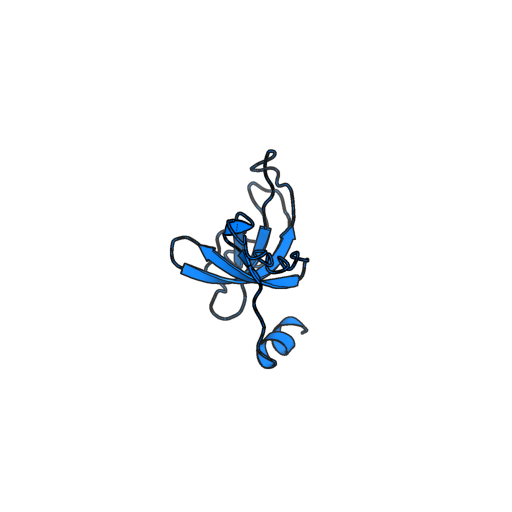9 2.865 -12.668 1.00 91.00 92 THR A CA 1
ATOM 665 C C . THR A 1 92 ? 8.175 1.577 -12.419 1.00 91.00 92 THR A C 1
ATOM 667 O O . THR A 1 92 ? 9.198 1.584 -11.729 1.00 91.00 92 THR A O 1
ATOM 670 N N . LEU A 1 93 ? 7.695 0.457 -12.951 1.00 87.94 93 LEU A N 1
ATOM 671 C CA . LEU A 1 93 ? 8.408 -0.816 -12.887 1.00 87.94 93 LEU A CA 1
ATOM 672 C C . LEU A 1 93 ? 9.389 -0.943 -14.048 1.00 87.94 93 LEU A C 1
ATOM 674 O O . LEU A 1 93 ? 9.140 -0.451 -15.148 1.00 87.94 93 LEU A O 1
ATOM 678 N N . THR A 1 94 ? 10.487 -1.656 -13.821 1.00 87.00 94 THR A N 1
ATOM 679 C CA . THR A 1 94 ? 11.274 -2.190 -14.932 1.00 87.00 94 THR A CA 1
ATOM 680 C C . THR A 1 94 ? 10.521 -3.346 -15.592 1.00 87.00 94 THR A C 1
ATOM 682 O O . THR A 1 94 ? 9.750 -4.056 -14.941 1.00 87.00 94 THR A O 1
ATOM 685 N N . ARG A 1 95 ? 10.817 -3.618 -16.868 1.00 86.25 95 ARG A N 1
ATOM 686 C CA . ARG A 1 95 ? 10.211 -4.735 -17.613 1.00 86.25 95 ARG A CA 1
ATOM 687 C C . ARG A 1 95 ? 10.349 -6.080 -16.888 1.00 86.25 95 ARG A C 1
ATOM 689 O O . ARG A 1 95 ? 9.440 -6.901 -16.920 1.00 86.25 95 ARG A O 1
ATOM 696 N N . LEU A 1 96 ? 11.482 -6.315 -16.223 1.00 85.00 96 LEU A N 1
ATOM 697 C CA . LEU A 1 96 ? 11.725 -7.546 -15.467 1.00 85.00 96 LEU A CA 1
ATOM 698 C C . LEU A 1 96 ? 10.800 -7.667 -14.249 1.00 85.00 96 LEU A C 1
ATOM 700 O O . LEU A 1 96 ? 10.339 -8.758 -13.927 1.00 85.00 96 LEU A O 1
ATOM 704 N N . GLU A 1 97 ? 10.532 -6.560 -13.567 1.00 86.19 97 GLU A N 1
ATOM 705 C CA . GLU A 1 97 ? 9.656 -6.537 -12.396 1.00 86.19 97 GLU A CA 1
ATOM 706 C C . GLU A 1 97 ? 8.193 -6.691 -12.792 1.00 86.19 97 GLU A C 1
ATOM 708 O O . GLU A 1 97 ? 7.476 -7.456 -12.154 1.00 86.19 97 GLU A O 1
ATOM 713 N N . GLU A 1 98 ? 7.775 -6.061 -13.892 1.00 86.81 98 GLU A N 1
ATOM 714 C CA . GLU A 1 98 ? 6.453 -6.307 -14.473 1.00 86.81 98 GLU A CA 1
ATOM 715 C C . GLU A 1 98 ? 6.251 -7.791 -14.788 1.00 86.81 98 GLU A C 1
ATOM 717 O O . GLU A 1 98 ? 5.212 -8.361 -14.462 1.00 86.81 98 GLU A O 1
ATOM 722 N N . LEU A 1 99 ? 7.251 -8.432 -15.400 1.00 86.69 99 LEU A N 1
ATOM 723 C CA . LEU A 1 99 ? 7.203 -9.859 -15.715 1.00 86.69 99 LEU A CA 1
ATOM 724 C C . LEU A 1 99 ? 7.160 -10.734 -14.460 1.00 86.69 99 LEU A C 1
ATOM 726 O O . LEU A 1 99 ? 6.495 -11.763 -14.466 1.00 86.69 99 LEU A O 1
ATOM 730 N N . ARG A 1 100 ? 7.851 -10.344 -13.384 1.00 83.56 100 ARG A N 1
ATOM 731 C CA . ARG A 1 100 ? 7.825 -11.071 -12.106 1.00 83.56 100 ARG A CA 1
ATOM 732 C C . ARG A 1 100 ? 6.491 -10.940 -11.377 1.00 83.56 100 ARG A C 1
ATOM 734 O O . ARG A 1 100 ? 6.110 -11.878 -10.696 1.00 83.56 100 ARG A O 1
ATOM 741 N N . LEU A 1 101 ? 5.810 -9.803 -11.512 1.00 79.62 101 LEU A N 1
ATOM 742 C CA . LEU A 1 101 ? 4.526 -9.542 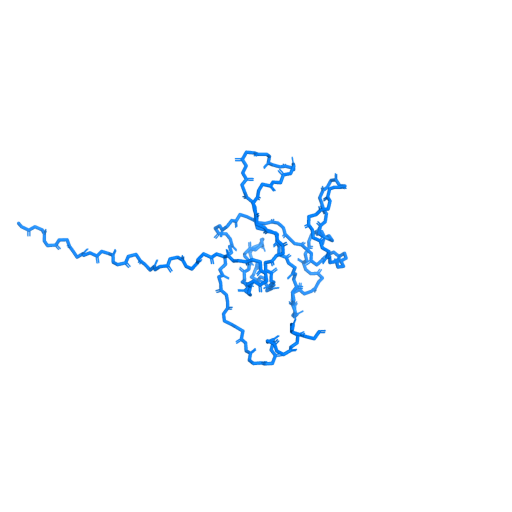-10.854 1.00 79.62 101 LEU A CA 1
ATOM 743 C C . LEU A 1 101 ? 3.322 -10.144 -11.587 1.00 79.62 101 LEU A C 1
ATOM 745 O O . LEU A 1 101 ? 2.285 -10.352 -10.969 1.00 79.62 101 LEU A O 1
ATOM 749 N N . LYS A 1 102 ? 3.442 -10.402 -12.894 1.00 79.19 102 LYS A N 1
ATOM 750 C CA . LYS A 1 102 ? 2.378 -10.991 -13.728 1.00 79.19 102 LYS A CA 1
ATOM 751 C C . LYS A 1 102 ? 2.362 -12.527 -13.738 1.00 79.19 102 LYS A C 1
ATOM 753 O O . LYS A 1 102 ? 1.487 -13.096 -14.386 1.00 79.19 102 LYS A O 1
ATOM 758 N N . ARG A 1 103 ? 3.342 -13.181 -13.109 1.00 63.84 103 ARG A N 1
ATOM 759 C CA . ARG A 1 103 ? 3.416 -14.646 -12.972 1.00 63.84 103 ARG A CA 1
ATOM 760 C C . ARG A 1 103 ? 2.818 -15.077 -11.646 1.00 63.84 103 ARG A C 1
ATOM 762 O O . ARG A 1 103 ? 2.178 -16.145 -11.652 1.00 63.84 103 ARG A O 1
#

Sequence (103 aa):
LGIGFPTTARPTMALKLNDPVTVELSGSTLQGVVAHLGKVQFSPDAEYVGVKLTGSSVGLGRNDGSVQGVRYFDCASGNGVFVKRTAVTPRTLTRLEELRLKR

Radius of gyration: 15.91 Å; chains: 1; bounding box: 27×58×32 Å

Foldseek 3Di:
DDPDDPPPDDPPPDDDFQFWKWFQDPNDIFTFTFQDWAADPVCRPDIKTKTFGDDPRAQCAQAQCDDPPRHRGGHDGSRIHIDHPVRIDGDDDDPVVVVVSVD

pLDDT: mean 89.25, std 15.37, range [41.84, 98.62]